Protein AF-A0A7C8ZB69-F1 (afdb_monomer_lite)

Structure (mmCIF, N/CA/C/O backbone):
data_AF-A0A7C8ZB69-F1
#
_entry.id   AF-A0A7C8ZB69-F1
#
loop_
_atom_site.group_PDB
_atom_site.id
_atom_site.type_symbol
_atom_site.label_atom_id
_atom_site.label_alt_id
_atom_site.label_comp_id
_atom_site.label_asym_id
_atom_site.label_entity_id
_atom_site.label_seq_id
_atom_site.pdbx_PDB_ins_code
_atom_site.Cartn_x
_atom_site.Cartn_y
_atom_site.Cartn_z
_atom_site.occupancy
_atom_site.B_iso_or_equiv
_atom_site.auth_seq_id
_atom_site.auth_comp_id
_atom_site.auth_asym_id
_atom_site.auth_atom_id
_atom_site.pdbx_PDB_model_num
ATOM 1 N N . MET A 1 1 ? 75.058 -66.990 -46.032 1.00 39.53 1 MET A N 1
ATOM 2 C CA . MET A 1 1 ? 75.291 -67.225 -47.471 1.00 39.53 1 MET A CA 1
ATOM 3 C C . MET A 1 1 ? 74.675 -66.074 -48.263 1.00 39.53 1 MET A C 1
ATOM 5 O O . MET A 1 1 ? 73.468 -65.912 -48.245 1.00 39.53 1 MET A O 1
ATOM 9 N N . MET A 1 2 ? 75.543 -65.248 -48.853 1.00 50.31 2 MET A N 1
ATOM 10 C CA . MET A 1 2 ? 75.345 -64.342 -49.998 1.00 50.31 2 MET A CA 1
ATOM 11 C C . MET A 1 2 ? 74.148 -63.368 -50.019 1.00 50.31 2 MET A C 1
ATOM 13 O O . MET A 1 2 ? 73.100 -63.634 -50.601 1.00 50.31 2 MET A O 1
ATOM 17 N N . LEU A 1 3 ? 74.404 -62.144 -49.544 1.00 44.53 3 LEU A N 1
ATOM 18 C CA . LEU A 1 3 ? 73.721 -60.934 -50.012 1.00 44.53 3 LEU A CA 1
ATOM 19 C C . LEU A 1 3 ? 74.045 -60.719 -51.501 1.00 44.53 3 LEU A C 1
ATOM 21 O O . LEU A 1 3 ? 75.161 -60.334 -51.859 1.00 44.53 3 LEU A O 1
ATOM 25 N N . ARG A 1 4 ? 73.074 -60.966 -52.386 1.00 48.16 4 ARG A N 1
ATOM 26 C CA . ARG A 1 4 ? 73.181 -60.614 -53.808 1.00 48.16 4 ARG A CA 1
ATOM 27 C C . ARG A 1 4 ? 73.001 -59.101 -53.969 1.00 48.16 4 ARG A C 1
ATOM 29 O O . ARG A 1 4 ? 71.883 -58.594 -53.979 1.00 48.16 4 ARG A O 1
ATOM 36 N N . ARG A 1 5 ? 74.126 -58.393 -54.125 1.00 53.28 5 ARG A N 1
ATOM 37 C CA . ARG A 1 5 ? 74.198 -57.023 -54.660 1.00 53.28 5 ARG A CA 1
ATOM 38 C C . ARG A 1 5 ? 73.409 -56.945 -55.973 1.00 53.28 5 ARG A C 1
ATOM 40 O O . ARG A 1 5 ? 73.800 -57.580 -56.951 1.00 53.28 5 ARG A O 1
ATOM 47 N N . ARG A 1 6 ? 72.352 -56.128 -56.027 1.00 48.19 6 ARG A N 1
ATOM 48 C CA . ARG A 1 6 ? 71.864 -55.580 -57.299 1.00 48.19 6 ARG A CA 1
ATOM 49 C C . ARG A 1 6 ? 72.562 -54.248 -57.564 1.00 48.19 6 ARG A C 1
ATOM 51 O O . ARG A 1 6 ? 72.617 -53.365 -56.716 1.00 48.19 6 ARG A O 1
ATOM 58 N N . LYS A 1 7 ? 73.165 -54.212 -58.747 1.00 45.53 7 LYS A N 1
ATOM 59 C CA . LYS A 1 7 ? 73.977 -53.167 -59.362 1.00 45.53 7 LYS A CA 1
ATOM 60 C C . LYS A 1 7 ? 73.195 -51.848 -59.400 1.00 45.53 7 LYS A C 1
ATOM 62 O O . LYS A 1 7 ? 72.065 -51.827 -59.877 1.00 45.53 7 LYS A O 1
ATOM 67 N N . LYS A 1 8 ? 73.796 -50.778 -58.872 1.00 41.44 8 LYS A N 1
ATOM 68 C CA . LYS A 1 8 ? 73.292 -49.403 -58.963 1.00 41.44 8 LYS A CA 1
ATOM 69 C C . LYS A 1 8 ? 73.289 -49.026 -60.449 1.00 41.44 8 LYS A C 1
ATOM 71 O O . LYS A 1 8 ? 74.347 -49.054 -61.071 1.00 41.44 8 LYS A O 1
ATOM 76 N N . ALA A 1 9 ? 72.112 -48.781 -61.021 1.00 43.03 9 ALA A N 1
ATOM 77 C CA . ALA A 1 9 ? 72.016 -48.093 -62.298 1.00 43.03 9 ALA A CA 1
ATOM 78 C C . ALA A 1 9 ? 72.405 -46.636 -62.038 1.00 43.03 9 ALA A C 1
ATOM 80 O O . ALA A 1 9 ? 71.875 -46.000 -61.126 1.00 43.03 9 ALA A O 1
ATOM 81 N N . GLU A 1 10 ? 73.411 -46.183 -62.770 1.00 41.09 10 GLU A N 1
ATOM 82 C CA . GLU A 1 10 ? 73.877 -44.806 -62.815 1.00 41.09 10 GLU A CA 1
ATOM 83 C C . GLU A 1 10 ? 72.691 -43.919 -63.216 1.00 41.09 10 GLU A C 1
ATOM 85 O O . GLU A 1 10 ? 72.082 -44.123 -64.266 1.00 41.09 10 GLU A O 1
ATOM 90 N N . ALA A 1 11 ? 72.291 -43.016 -62.321 1.00 49.28 11 ALA A N 1
ATOM 91 C CA . ALA A 1 11 ? 71.345 -41.962 -62.652 1.00 49.28 11 ALA A CA 1
ATOM 92 C C . ALA A 1 11 ? 72.092 -40.921 -63.498 1.00 49.28 11 ALA A C 1
ATOM 94 O O . ALA A 1 11 ? 73.262 -40.669 -63.204 1.00 49.28 11 ALA A O 1
ATOM 95 N N . PRO A 1 12 ? 71.461 -40.309 -64.517 1.00 42.56 12 PRO A N 1
ATOM 96 C CA . PRO A 1 12 ? 72.055 -39.147 -65.149 1.00 42.56 12 PRO A CA 1
ATOM 97 C C . PRO A 1 12 ? 72.173 -38.061 -64.077 1.00 42.56 12 PRO A C 1
ATOM 99 O O . PRO A 1 12 ? 71.176 -37.649 -63.486 1.00 42.56 12 PRO A O 1
ATOM 102 N N . GLU A 1 13 ? 73.408 -37.660 -63.793 1.00 43.09 13 GLU A N 1
ATOM 103 C CA . GLU A 1 13 ? 73.728 -36.450 -63.046 1.00 43.09 13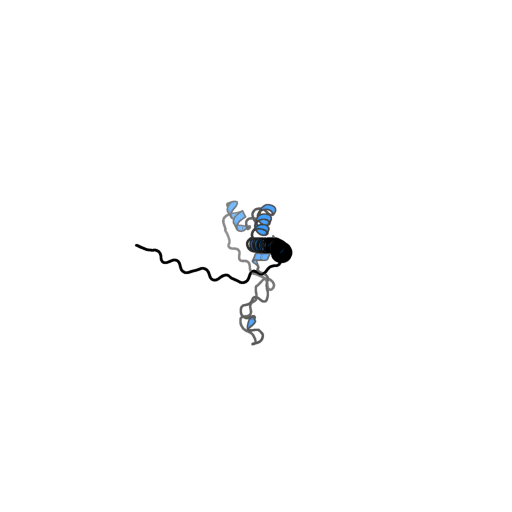 GLU A CA 1
ATOM 104 C C . GLU A 1 13 ? 72.927 -35.278 -63.639 1.00 43.09 13 GLU A C 1
ATOM 106 O O . GLU A 1 13 ? 73.102 -34.972 -64.824 1.00 43.09 13 GLU A O 1
ATOM 111 N N . PRO A 1 14 ? 72.091 -34.564 -62.863 1.00 40.50 14 PRO A N 1
ATOM 112 C CA . PRO A 1 14 ? 71.863 -33.171 -63.160 1.00 40.50 14 PRO A CA 1
ATOM 113 C C . PRO A 1 14 ? 73.124 -32.440 -62.699 1.00 40.50 14 PRO A C 1
ATOM 115 O O . PRO A 1 14 ? 73.272 -32.029 -61.551 1.00 40.50 14 PRO A O 1
ATOM 118 N N . SER A 1 15 ? 74.072 -32.320 -63.621 1.00 44.38 15 SER A N 1
ATOM 119 C CA . SER A 1 15 ? 75.088 -31.285 -63.551 1.00 44.38 15 SER A CA 1
ATOM 120 C C . SER A 1 15 ? 74.378 -29.930 -63.543 1.00 44.38 15 SER A C 1
ATOM 122 O O . SER A 1 15 ? 73.814 -29.520 -64.559 1.00 44.38 15 SER A O 1
ATOM 124 N N . GLY A 1 16 ? 74.407 -29.242 -62.408 1.00 37.31 16 GLY A N 1
ATOM 125 C CA . GLY A 1 16 ? 73.974 -27.854 -62.309 1.00 37.31 16 GLY A CA 1
ATOM 126 C C . GLY A 1 16 ? 73.445 -27.517 -60.925 1.00 37.31 16 GLY A C 1
ATOM 127 O O . GLY A 1 16 ? 72.334 -27.903 -60.597 1.00 37.31 16 GLY A O 1
ATOM 128 N N . ASN A 1 17 ? 74.256 -26.792 -60.150 1.00 43.66 17 ASN A N 1
ATOM 129 C CA . ASN A 1 17 ? 73.927 -26.063 -58.922 1.00 43.66 17 ASN A CA 1
ATOM 130 C C . ASN A 1 17 ? 72.417 -25.848 -58.682 1.00 43.66 17 ASN A C 1
ATOM 132 O O . ASN A 1 17 ? 71.860 -24.819 -59.065 1.00 43.66 17 ASN A O 1
ATOM 136 N N . GLU A 1 18 ? 71.772 -26.764 -57.961 1.00 52.19 18 GLU A N 1
ATOM 137 C CA . GLU A 1 18 ? 70.500 -26.508 -57.277 1.00 52.19 18 GLU A CA 1
ATOM 138 C C . GLU A 1 18 ? 70.788 -25.952 -55.877 1.00 52.19 18 GLU A C 1
ATOM 140 O O . GLU A 1 18 ? 70.312 -26.454 -54.862 1.00 52.19 18 GLU A O 1
ATOM 145 N N . ASP A 1 19 ? 71.626 -24.922 -55.812 1.00 55.34 19 ASP A N 1
ATOM 146 C CA . ASP A 1 19 ? 72.105 -24.373 -54.554 1.00 55.34 19 ASP A CA 1
ATOM 147 C C . ASP A 1 19 ? 71.564 -22.959 -54.333 1.00 55.34 19 ASP A C 1
ATOM 149 O O . ASP A 1 19 ? 71.501 -22.111 -55.224 1.00 55.34 19 ASP A O 1
ATOM 153 N N . SER A 1 20 ? 71.133 -22.744 -53.093 1.00 52.03 20 SER A N 1
ATOM 154 C CA . SER A 1 20 ? 70.606 -21.505 -52.509 1.00 52.03 20 SER A CA 1
ATOM 155 C C . SER A 1 20 ? 69.186 -21.099 -52.923 1.00 52.03 20 SER A C 1
ATOM 157 O O . SER A 1 20 ? 68.327 -20.995 -52.045 1.00 52.03 20 SER A O 1
ATOM 159 N N . ALA A 1 21 ? 68.874 -20.960 -54.214 1.00 55.06 21 ALA A N 1
ATOM 160 C CA . ALA A 1 21 ? 67.637 -20.280 -54.634 1.00 55.06 21 ALA A CA 1
ATOM 161 C C . ALA A 1 21 ? 66.337 -21.008 -54.213 1.00 55.06 21 ALA A C 1
ATOM 163 O O . ALA A 1 21 ? 65.421 -20.398 -53.667 1.00 55.06 21 ALA A O 1
ATOM 164 N N . GLY A 1 22 ? 66.248 -22.331 -54.402 1.00 56.91 22 GLY A N 1
ATOM 165 C CA . GLY A 1 22 ? 65.042 -23.098 -54.044 1.00 56.91 22 GLY A CA 1
ATOM 166 C C . GLY A 1 22 ? 64.834 -23.270 -52.533 1.00 56.91 22 GLY A C 1
ATOM 167 O O . GLY A 1 22 ? 63.705 -23.428 -52.060 1.00 56.91 22 GLY A O 1
ATOM 168 N N . LYS A 1 23 ? 65.922 -23.216 -51.755 1.00 60.84 23 LYS A N 1
ATOM 169 C CA . LYS A 1 23 ? 65.892 -23.353 -50.294 1.00 60.84 23 LYS A CA 1
ATOM 170 C C . LYS A 1 23 ? 65.452 -22.044 -49.637 1.00 60.84 23 LYS A C 1
ATOM 172 O O . LYS A 1 23 ? 64.588 -22.088 -48.766 1.00 60.84 23 LYS A O 1
ATOM 177 N N . GLU A 1 24 ? 65.946 -20.907 -50.133 1.00 64.81 24 GLU A N 1
ATOM 178 C CA . GLU A 1 24 ? 65.519 -19.563 -49.712 1.00 64.81 24 GLU A CA 1
ATOM 179 C C . GLU A 1 24 ? 64.039 -19.292 -50.023 1.00 64.81 24 GLU A C 1
ATOM 181 O O . GLU A 1 24 ? 63.312 -18.749 -49.186 1.00 64.81 24 GLU A O 1
ATOM 186 N N . VAL A 1 25 ? 63.540 -19.738 -51.182 1.00 70.69 25 VAL A N 1
ATOM 187 C CA . VAL A 1 25 ? 62.112 -19.599 -51.525 1.00 70.69 25 VAL A CA 1
ATOM 188 C C . VAL A 1 25 ? 61.234 -20.400 -50.553 1.00 70.69 25 VAL A C 1
ATOM 190 O O . VAL A 1 25 ? 60.243 -19.889 -50.036 1.00 70.69 25 VAL A O 1
ATOM 193 N N . ARG A 1 26 ? 61.630 -21.629 -50.201 1.00 72.31 26 ARG A N 1
ATOM 194 C CA . ARG A 1 26 ? 60.857 -22.476 -49.275 1.00 72.31 26 ARG A CA 1
ATOM 195 C C . ARG A 1 26 ? 60.919 -21.994 -47.819 1.00 72.31 26 ARG A C 1
ATOM 197 O O . ARG A 1 26 ? 59.979 -22.224 -47.053 1.00 72.31 26 ARG A O 1
ATOM 204 N N . GLU A 1 27 ? 62.016 -21.350 -47.419 1.00 73.62 27 GLU A N 1
ATOM 205 C CA . GLU A 1 27 ? 62.163 -20.741 -46.091 1.00 73.62 27 GLU A CA 1
ATOM 206 C C . GLU A 1 27 ? 61.354 -19.444 -45.965 1.00 73.62 27 GLU A C 1
ATOM 208 O O . GLU A 1 27 ? 60.648 -19.266 -44.967 1.00 73.62 27 GLU A O 1
ATOM 213 N N . SER A 1 28 ? 61.356 -18.603 -47.004 1.00 71.88 28 SER A N 1
ATOM 214 C CA . SER A 1 28 ? 60.588 -17.351 -47.031 1.00 71.88 28 SER A CA 1
ATOM 215 C C . SER A 1 28 ? 59.071 -17.591 -47.012 1.00 71.88 28 SER A C 1
ATOM 217 O O . SER A 1 28 ? 58.371 -16.969 -46.210 1.00 71.88 28 SER A O 1
ATOM 219 N N . GLU A 1 29 ? 58.554 -18.581 -47.752 1.00 76.38 29 GLU A N 1
ATOM 220 C CA . GLU A 1 29 ? 57.133 -18.973 -47.682 1.00 76.38 29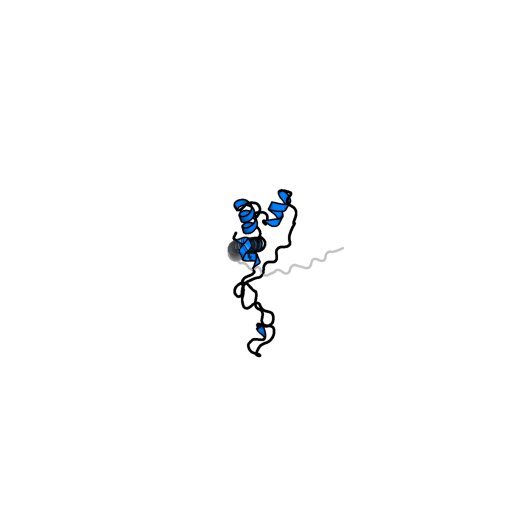 GLU A CA 1
ATOM 221 C C . GLU A 1 29 ? 56.726 -19.496 -46.291 1.00 76.38 29 GLU A C 1
ATOM 223 O O . GLU A 1 29 ? 55.615 -19.244 -45.801 1.00 76.38 29 GLU A O 1
ATOM 228 N N . LYS A 1 30 ? 57.622 -20.233 -45.619 1.00 76.31 30 LYS A N 1
ATOM 229 C CA . LYS A 1 30 ? 57.379 -20.771 -44.272 1.00 76.31 30 LYS A CA 1
ATOM 230 C C . LYS A 1 30 ? 57.384 -19.661 -43.221 1.00 76.31 30 LYS A C 1
ATOM 232 O O . LYS A 1 30 ? 56.559 -19.701 -42.300 1.00 76.31 30 LYS A O 1
ATOM 237 N N . GLU A 1 31 ? 58.268 -18.674 -43.355 1.00 76.38 31 GLU A N 1
ATOM 238 C CA . GLU A 1 31 ? 58.304 -17.498 -42.485 1.00 76.38 31 GLU A CA 1
ATOM 239 C C . GLU A 1 31 ? 57.071 -16.606 -42.695 1.00 76.38 31 GLU A C 1
ATOM 241 O O . GLU A 1 31 ? 56.446 -16.188 -41.717 1.00 76.38 31 GLU A O 1
ATOM 246 N N . GLU A 1 32 ? 56.635 -16.408 -43.942 1.00 75.88 32 GLU A N 1
ATOM 247 C CA . GLU A 1 32 ? 55.430 -15.641 -44.268 1.00 75.88 32 GLU A CA 1
ATOM 248 C C . GLU A 1 32 ? 54.156 -16.315 -43.723 1.00 75.88 32 GLU A C 1
ATOM 250 O O . GLU A 1 32 ? 53.322 -15.658 -43.087 1.00 75.88 32 GLU A O 1
ATOM 255 N N . ARG A 1 33 ? 54.023 -17.646 -43.853 1.00 73.38 33 ARG A N 1
ATOM 256 C CA . ARG A 1 33 ? 52.934 -18.414 -43.209 1.00 73.38 33 ARG A CA 1
ATOM 257 C C . ARG A 1 33 ? 52.964 -18.298 -41.684 1.00 73.38 33 ARG A C 1
ATOM 259 O O . ARG A 1 33 ? 51.901 -18.194 -41.058 1.00 73.38 33 ARG A O 1
ATOM 266 N N . ARG A 1 34 ? 54.152 -18.307 -41.067 1.00 74.50 34 ARG A N 1
ATOM 267 C CA . ARG A 1 34 ? 54.311 -18.112 -39.614 1.00 74.50 34 ARG A CA 1
ATOM 268 C C . ARG A 1 34 ? 53.894 -16.704 -39.194 1.00 74.50 34 ARG A C 1
ATOM 270 O O . ARG A 1 34 ? 53.115 -16.588 -38.248 1.00 74.50 34 ARG A O 1
ATOM 277 N N . ARG A 1 35 ? 54.325 -15.661 -39.914 1.00 74.19 35 ARG A N 1
ATOM 278 C CA . ARG A 1 35 ? 53.921 -14.264 -39.668 1.00 74.19 35 ARG A CA 1
ATOM 279 C C . ARG A 1 35 ? 52.408 -14.098 -39.782 1.00 74.19 35 ARG A C 1
ATOM 281 O O . ARG A 1 35 ? 51.801 -13.601 -38.839 1.00 74.19 35 ARG A O 1
ATOM 288 N N . LYS A 1 36 ? 51.783 -14.633 -40.838 1.00 67.69 36 LYS A N 1
ATOM 289 C CA . LYS A 1 36 ? 50.317 -14.618 -41.015 1.00 67.69 36 LYS A CA 1
ATOM 290 C C . LYS A 1 36 ? 49.576 -15.337 -39.880 1.00 67.69 36 LYS A C 1
ATOM 292 O O . LYS A 1 36 ? 48.560 -14.841 -39.404 1.00 67.69 36 LYS A O 1
ATOM 297 N N . THR A 1 37 ? 50.093 -16.468 -39.390 1.00 68.69 37 THR A N 1
ATOM 298 C CA . THR A 1 37 ? 49.488 -17.212 -38.264 1.00 68.69 37 THR A CA 1
ATOM 299 C C . THR A 1 37 ? 49.626 -16.462 -36.933 1.00 68.69 37 THR A C 1
ATOM 301 O O . THR A 1 37 ? 48.686 -16.434 -36.140 1.00 68.69 37 THR A O 1
ATOM 304 N N . VAL A 1 38 ? 50.777 -15.829 -36.681 1.00 68.88 38 VAL A N 1
ATOM 305 C CA . VAL A 1 38 ? 51.011 -14.996 -35.486 1.00 68.88 38 VAL A CA 1
ATOM 306 C C . VAL A 1 38 ? 50.157 -13.726 -35.525 1.00 68.88 38 VAL A C 1
ATOM 308 O O . VAL A 1 38 ? 49.610 -13.330 -34.499 1.00 68.88 38 VAL A O 1
ATOM 311 N N . GLN A 1 39 ? 49.999 -13.118 -36.700 1.00 68.00 39 GLN A N 1
ATOM 312 C CA . GLN A 1 39 ? 49.185 -11.921 -36.903 1.00 68.00 39 GLN A CA 1
ATOM 313 C C . GLN A 1 39 ? 47.691 -12.224 -36.705 1.00 68.00 39 GLN A C 1
ATOM 315 O O . GLN A 1 39 ? 47.052 -11.549 -35.901 1.00 68.00 39 GLN A O 1
ATOM 320 N N . ARG A 1 40 ? 47.181 -13.334 -37.267 1.00 60.84 40 ARG A N 1
ATOM 321 C CA . ARG A 1 40 ? 45.827 -13.841 -36.962 1.00 60.84 40 ARG A CA 1
ATOM 322 C C . ARG A 1 40 ? 45.633 -14.131 -35.472 1.00 60.84 40 ARG A C 1
ATOM 324 O O . ARG A 1 40 ? 44.586 -13.809 -34.929 1.00 60.84 40 ARG A O 1
ATOM 331 N N . LYS A 1 41 ? 46.623 -14.708 -34.777 1.00 62.69 41 LYS A N 1
ATOM 332 C CA . LYS A 1 41 ? 46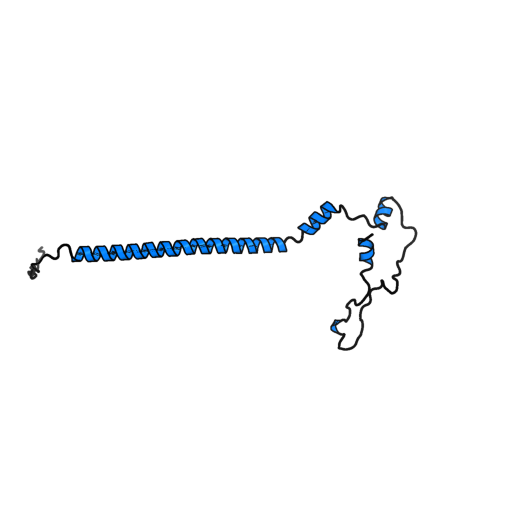.528 -14.935 -33.320 1.00 62.69 41 LYS A CA 1
ATOM 333 C C . LYS A 1 41 ? 46.415 -13.630 -32.522 1.00 62.69 41 LYS A C 1
ATOM 335 O O . LYS A 1 41 ? 45.659 -13.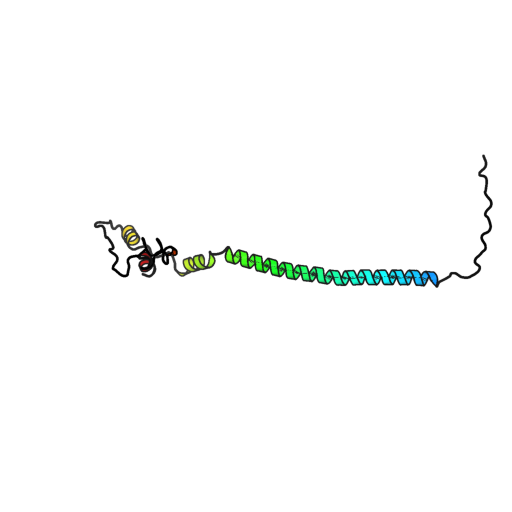597 -31.558 1.00 62.69 41 LYS A O 1
ATOM 340 N N . LYS A 1 42 ? 47.127 -12.567 -32.920 1.00 62.50 42 LYS A N 1
ATOM 341 C CA . LYS A 1 42 ? 47.046 -11.247 -32.266 1.00 62.50 42 LYS A CA 1
ATOM 342 C C . LYS A 1 42 ? 45.674 -10.592 -32.455 1.00 62.50 42 LYS A C 1
ATOM 344 O O . LYS A 1 42 ? 45.126 -10.051 -31.498 1.00 62.50 42 LYS A O 1
ATOM 349 N N . GLU A 1 43 ? 45.091 -10.705 -33.646 1.00 61.50 43 GLU A N 1
ATOM 350 C CA . GLU A 1 43 ? 43.745 -10.186 -33.931 1.00 61.50 43 GLU A CA 1
ATOM 351 C C . GLU A 1 43 ? 42.666 -10.921 -33.123 1.00 61.50 43 GLU A C 1
ATOM 353 O O . GLU A 1 43 ? 41.798 -10.284 -32.533 1.00 61.50 43 GLU A O 1
ATOM 358 N N . TRP A 1 44 ? 42.769 -12.249 -33.004 1.00 59.06 44 TRP A N 1
ATOM 359 C CA . TRP A 1 44 ? 41.824 -13.051 -32.218 1.00 59.06 44 TRP A CA 1
ATOM 360 C C . TRP A 1 44 ? 41.954 -12.806 -30.706 1.00 59.06 44 TRP A C 1
ATOM 362 O O . TRP A 1 44 ? 40.943 -12.788 -30.012 1.00 59.06 44 TRP A O 1
ATOM 372 N N . SER A 1 45 ? 43.159 -12.516 -30.196 1.00 59.75 45 SER A N 1
ATOM 373 C CA . SER A 1 45 ? 43.363 -12.242 -28.763 1.00 59.75 45 SER A CA 1
ATOM 374 C C . SER A 1 45 ? 42.727 -10.936 -28.261 1.00 59.75 45 SER A C 1
ATOM 376 O O . SER A 1 45 ? 42.280 -10.876 -27.116 1.00 59.75 45 SER A O 1
ATOM 378 N N . CYS A 1 46 ? 42.642 -9.896 -29.100 1.00 62.06 46 CYS A N 1
ATOM 379 C CA . CYS A 1 46 ? 41.960 -8.650 -28.723 1.00 62.06 46 CYS A CA 1
ATOM 380 C C . CYS A 1 46 ? 40.438 -8.820 -28.698 1.00 62.06 46 CYS A C 1
ATOM 382 O O . CYS A 1 46 ? 39.775 -8.248 -27.834 1.00 62.06 46 CYS A O 1
ATOM 384 N N . VAL A 1 47 ? 39.891 -9.618 -29.620 1.00 65.56 47 VAL A N 1
ATOM 385 C CA . VAL A 1 47 ? 38.455 -9.923 -29.661 1.00 65.56 47 VAL A CA 1
ATOM 386 C C . VAL A 1 47 ? 38.060 -10.806 -28.476 1.00 65.56 47 VAL A C 1
ATOM 388 O O . VAL A 1 47 ? 37.033 -10.533 -27.860 1.00 65.56 47 VAL A O 1
ATOM 391 N N . ASP A 1 48 ? 38.900 -11.771 -28.084 1.00 68.31 48 ASP A N 1
ATOM 392 C CA . ASP A 1 48 ? 38.692 -12.579 -26.871 1.00 68.31 48 ASP A CA 1
ATOM 393 C C . ASP A 1 48 ? 38.625 -11.701 -25.608 1.00 68.31 48 ASP A C 1
ATOM 395 O O . ASP A 1 48 ? 37.684 -11.804 -24.823 1.00 68.31 48 ASP A O 1
ATOM 399 N N . SER A 1 49 ? 39.569 -10.767 -25.442 1.00 74.69 49 SER A N 1
ATOM 400 C CA . SER A 1 49 ? 39.599 -9.861 -24.282 1.00 74.69 49 SER A CA 1
ATOM 401 C C . SER A 1 49 ? 38.423 -8.870 -24.267 1.00 74.69 49 SER A C 1
ATOM 403 O O . SER A 1 49 ? 37.784 -8.660 -23.233 1.00 74.69 49 SER A O 1
ATOM 405 N N . CYS A 1 50 ? 38.080 -8.290 -25.422 1.00 74.81 50 CYS A N 1
ATOM 406 C CA . CYS A 1 50 ? 36.986 -7.324 -25.535 1.00 74.81 50 CYS A CA 1
ATOM 407 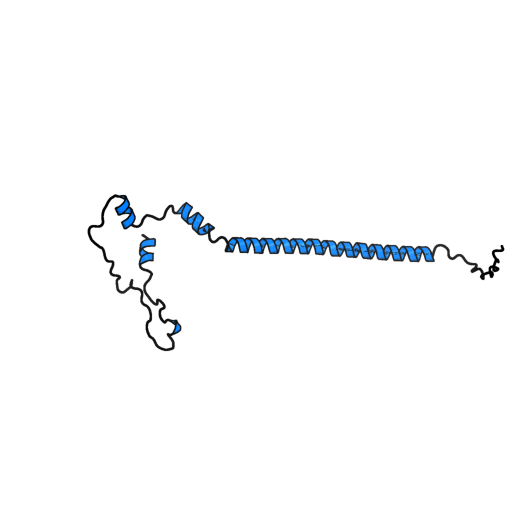C C . CYS A 1 50 ? 35.611 -7.979 -25.314 1.00 74.81 50 CYS A C 1
ATOM 409 O O . CYS A 1 50 ? 34.778 -7.435 -24.588 1.00 74.81 50 CYS A O 1
ATOM 411 N N . CYS A 1 51 ? 35.392 -9.177 -25.865 1.00 76.12 51 CYS A N 1
ATOM 412 C CA . CYS A 1 51 ? 34.152 -9.930 -25.677 1.00 76.12 51 CYS A CA 1
ATOM 413 C C . CYS A 1 51 ? 33.981 -10.371 -24.214 1.00 76.12 51 CYS A C 1
ATOM 415 O O . CYS A 1 51 ? 32.880 -10.300 -23.664 1.00 76.12 51 CYS A O 1
ATOM 417 N N . TRP A 1 52 ? 35.084 -10.730 -23.546 1.00 82.00 52 TRP A N 1
ATOM 418 C CA . TRP A 1 52 ? 35.073 -11.078 -22.127 1.00 82.00 52 TRP A CA 1
ATOM 419 C C . TRP A 1 52 ? 34.735 -9.880 -21.230 1.00 82.00 52 TRP A C 1
ATOM 421 O O . TRP A 1 52 ? 33.925 -10.012 -20.315 1.00 82.00 52 TRP A O 1
ATOM 431 N N . PHE A 1 53 ? 35.275 -8.692 -21.525 1.00 84.62 53 PHE A N 1
ATOM 432 C CA . PHE A 1 53 ? 34.976 -7.475 -20.761 1.00 84.62 53 PHE A CA 1
ATOM 433 C C . PHE A 1 53 ? 33.521 -7.021 -20.945 1.00 84.62 53 PHE A C 1
ATOM 435 O O . PHE A 1 53 ? 32.840 -6.716 -19.967 1.00 84.62 53 PHE A O 1
ATOM 442 N N . VAL A 1 54 ? 33.008 -7.037 -22.181 1.00 90.81 54 VAL A N 1
ATOM 443 C CA . VAL A 1 54 ? 31.602 -6.702 -22.469 1.00 90.81 54 VAL A CA 1
ATOM 444 C C . VAL A 1 54 ? 30.658 -7.710 -21.811 1.00 90.81 54 VAL A C 1
ATOM 446 O O . VAL A 1 54 ? 29.667 -7.308 -21.199 1.00 90.81 54 VAL A O 1
ATOM 449 N N . GLY A 1 55 ? 30.986 -9.003 -21.864 1.00 89.69 55 GLY A N 1
ATOM 450 C CA . GLY A 1 55 ? 30.244 -10.048 -21.160 1.00 89.69 55 GLY A CA 1
ATOM 451 C C . GLY A 1 55 ? 30.249 -9.844 -19.645 1.00 89.69 55 GLY A C 1
ATOM 452 O O . GLY A 1 55 ? 29.192 -9.887 -19.020 1.00 89.69 55 GLY A O 1
ATOM 453 N N . ALA A 1 56 ? 31.406 -9.542 -19.053 1.00 88.88 56 ALA A N 1
ATOM 454 C CA . ALA A 1 56 ? 31.533 -9.294 -17.619 1.00 88.88 56 ALA A CA 1
ATOM 455 C C . ALA A 1 56 ? 30.738 -8.060 -17.166 1.00 88.88 56 ALA A C 1
ATOM 457 O O . ALA A 1 56 ? 30.042 -8.126 -16.152 1.00 88.88 56 ALA A O 1
ATOM 458 N N . VAL A 1 57 ? 30.785 -6.959 -17.925 1.00 93.00 57 VAL A N 1
ATOM 459 C CA . VAL A 1 57 ? 30.006 -5.743 -17.635 1.00 93.00 57 VAL A CA 1
ATOM 460 C C . VAL A 1 57 ? 28.508 -6.016 -17.762 1.00 93.00 57 VAL A C 1
ATOM 462 O O . VAL A 1 57 ? 27.745 -5.643 -16.873 1.00 93.00 57 VAL A O 1
ATOM 465 N N . CYS A 1 58 ? 28.088 -6.721 -18.815 1.00 91.56 58 CYS A N 1
ATOM 466 C CA . CYS A 1 58 ? 26.692 -7.091 -19.037 1.00 91.56 58 CYS A CA 1
ATOM 467 C C . CYS A 1 58 ? 26.171 -7.987 -17.903 1.00 91.56 58 CYS A C 1
ATOM 469 O O . CYS A 1 58 ? 25.189 -7.645 -17.249 1.00 91.56 58 CYS A O 1
ATOM 471 N N . CYS A 1 59 ? 26.866 -9.084 -17.594 1.00 90.44 59 CYS A N 1
ATOM 472 C CA . CYS A 1 59 ? 26.489 -9.993 -16.512 1.00 90.44 59 CYS A CA 1
ATOM 473 C C . CYS A 1 59 ? 26.485 -9.294 -15.151 1.00 90.44 59 CYS A C 1
ATOM 475 O O . CYS A 1 59 ? 25.567 -9.516 -14.368 1.00 90.44 59 CYS A O 1
ATOM 477 N N . SER A 1 60 ? 27.457 -8.418 -14.878 1.00 91.06 60 SER A N 1
ATOM 478 C CA . SER A 1 60 ? 27.487 -7.638 -13.635 1.00 91.06 60 SER A CA 1
ATOM 479 C C . SER A 1 60 ? 26.292 -6.693 -13.540 1.00 91.06 60 SER A C 1
ATOM 481 O O . SER A 1 60 ? 25.656 -6.630 -12.492 1.00 91.06 60 SER A O 1
ATOM 483 N N . TRP A 1 61 ? 25.942 -6.002 -14.629 1.00 93.75 61 TRP A N 1
ATOM 484 C CA . TRP A 1 61 ? 24.789 -5.102 -14.679 1.00 93.75 61 TRP A CA 1
ATOM 485 C C . TRP A 1 61 ? 23.464 -5.849 -14.501 1.00 93.75 61 TRP A C 1
ATOM 487 O O . TRP A 1 61 ? 22.637 -5.449 -13.685 1.00 93.75 61 TRP A O 1
ATOM 497 N N . TRP A 1 62 ? 23.273 -6.966 -15.206 1.00 92.81 62 TRP A N 1
ATOM 498 C CA . TRP A 1 62 ? 22.086 -7.812 -15.062 1.00 92.81 62 TRP A CA 1
ATOM 499 C C . TRP A 1 62 ? 21.989 -8.446 -13.677 1.00 92.81 62 TRP A C 1
ATOM 501 O O . TRP A 1 62 ? 20.900 -8.506 -13.113 1.00 92.81 62 TRP A O 1
ATOM 511 N N . PHE A 1 63 ? 23.111 -8.872 -13.098 1.00 91.19 63 PHE A N 1
ATOM 512 C CA . PHE A 1 63 ? 23.153 -9.414 -11.745 1.00 91.19 63 PHE A CA 1
ATOM 513 C C . PHE A 1 63 ? 22.835 -8.342 -10.696 1.00 91.19 63 PHE A C 1
ATOM 515 O O . PHE A 1 63 ? 22.030 -8.587 -9.804 1.00 91.19 63 PHE A O 1
ATOM 522 N N . LEU A 1 64 ? 23.385 -7.131 -10.831 1.00 85.94 64 LEU A N 1
ATOM 523 C CA . LEU A 1 64 ? 23.040 -5.980 -9.989 1.00 85.94 64 LEU A CA 1
ATOM 524 C C . LEU A 1 64 ? 21.560 -5.609 -10.111 1.00 85.94 64 LEU A C 1
ATOM 526 O O . LEU A 1 64 ? 20.905 -5.388 -9.096 1.00 85.94 64 LEU A O 1
ATOM 530 N N . LEU A 1 65 ? 21.018 -5.582 -11.330 1.00 84.31 65 LEU A N 1
ATOM 531 C CA . LEU A 1 65 ? 19.603 -5.311 -11.573 1.00 84.31 65 LEU A CA 1
ATOM 532 C C . LEU A 1 65 ? 18.713 -6.405 -10.969 1.00 84.31 65 LEU A C 1
ATOM 534 O O . LEU A 1 65 ? 17.690 -6.099 -10.358 1.00 84.31 65 LEU A O 1
ATOM 538 N N . PHE A 1 66 ? 19.108 -7.670 -11.097 1.00 87.06 66 PHE A N 1
ATOM 539 C CA . PHE A 1 66 ? 18.422 -8.794 -10.468 1.00 87.06 66 PHE A CA 1
ATOM 540 C C . PHE A 1 66 ? 18.450 -8.674 -8.941 1.00 87.06 66 PHE A C 1
ATOM 542 O O . PHE A 1 66 ? 17.398 -8.724 -8.314 1.00 87.06 66 PHE A O 1
ATOM 549 N N . LEU A 1 67 ? 19.615 -8.410 -8.340 1.00 81.00 67 LEU A N 1
ATOM 550 C CA . LEU A 1 67 ? 19.744 -8.180 -6.898 1.00 81.00 67 LEU A CA 1
ATOM 551 C C . LEU A 1 67 ? 18.928 -6.974 -6.420 1.00 81.00 67 LEU A C 1
ATOM 553 O O . LEU A 1 67 ? 18.344 -7.030 -5.341 1.00 81.00 67 LEU A O 1
ATOM 557 N N . TYR A 1 68 ? 18.846 -5.912 -7.221 1.00 77.88 68 TYR A N 1
ATOM 558 C CA . TYR A 1 68 ? 18.027 -4.740 -6.925 1.00 77.88 68 TYR A CA 1
ATOM 559 C C . TYR A 1 68 ? 16.528 -5.074 -6.925 1.00 77.88 68 TYR A C 1
ATOM 561 O O . TYR A 1 68 ? 15.813 -4.679 -6.010 1.00 77.88 68 TYR A O 1
ATOM 569 N N . ASN A 1 69 ? 16.056 -5.873 -7.888 1.00 73.94 69 ASN A N 1
ATOM 570 C CA . ASN A 1 69 ? 14.669 -6.357 -7.913 1.00 73.94 69 ASN A CA 1
ATOM 571 C C . ASN A 1 69 ? 14.386 -7.404 -6.816 1.00 73.94 69 ASN A C 1
ATOM 573 O O . ASN A 1 69 ? 13.269 -7.479 -6.308 1.00 73.94 69 ASN A O 1
ATOM 577 N N . CYS A 1 70 ? 15.391 -8.188 -6.414 1.00 69.88 70 CYS A N 1
ATOM 578 C CA . CYS A 1 70 ? 15.300 -9.139 -5.304 1.00 69.88 70 CYS A CA 1
ATOM 579 C C . CYS A 1 70 ? 15.421 -8.484 -3.921 1.00 69.88 70 CYS A C 1
ATOM 581 O O . CYS A 1 70 ? 15.098 -9.135 -2.928 1.00 69.88 70 CYS A O 1
ATOM 583 N N . MET A 1 71 ? 15.849 -7.221 -3.832 1.00 65.56 71 MET A N 1
ATOM 584 C CA . MET A 1 71 ? 15.826 -6.430 -2.601 1.00 65.56 71 MET A CA 1
ATOM 585 C C . MET A 1 71 ? 14.681 -5.401 -2.611 1.00 65.56 71 MET A C 1
ATOM 587 O O . MET A 1 71 ? 14.915 -4.202 -2.752 1.00 65.56 71 MET A O 1
ATOM 591 N N . PRO A 1 72 ? 13.435 -5.812 -2.308 1.00 59.22 72 PRO A N 1
ATOM 592 C CA . PRO A 1 72 ? 12.381 -4.879 -1.908 1.00 59.22 72 PRO A CA 1
ATOM 593 C C . PRO A 1 72 ? 12.598 -4.337 -0.476 1.00 59.22 72 PRO A C 1
ATOM 595 O O . PRO A 1 72 ? 11.777 -3.583 0.044 1.00 59.22 72 PRO A O 1
ATOM 598 N N . SER A 1 73 ? 13.688 -4.728 0.194 1.00 59.56 73 SER A N 1
ATOM 599 C CA . SER A 1 73 ? 13.904 -4.521 1.626 1.00 59.56 73 SER A CA 1
ATOM 600 C C . SER A 1 73 ? 14.554 -3.188 1.990 1.00 59.56 73 SER A C 1
ATOM 602 O O . SER A 1 73 ? 14.381 -2.752 3.123 1.00 59.56 73 SER A O 1
ATOM 604 N N . LEU A 1 74 ? 15.265 -2.506 1.083 1.00 59.84 74 LEU A N 1
ATOM 605 C CA . LEU A 1 74 ? 15.946 -1.249 1.427 1.00 59.84 74 LEU A CA 1
ATOM 606 C C . LEU A 1 74 ? 14.973 -0.112 1.777 1.00 59.84 74 LEU A C 1
ATOM 608 O O . LEU A 1 74 ? 15.172 0.509 2.821 1.00 59.84 74 LEU A O 1
ATOM 612 N N . PRO A 1 75 ? 13.887 0.142 1.020 1.00 61.19 75 PRO A N 1
ATOM 613 C CA . PRO A 1 75 ? 12.932 1.177 1.396 1.00 61.19 75 PRO A CA 1
ATOM 614 C C . PRO A 1 75 ? 12.269 0.858 2.733 1.00 61.19 75 PRO A C 1
ATOM 616 O O . PRO A 1 75 ? 12.171 1.735 3.579 1.00 61.19 75 PRO A O 1
ATOM 619 N N . GLN A 1 76 ? 11.869 -0.393 2.976 1.00 58.62 76 GLN A N 1
ATOM 620 C CA . GLN A 1 76 ? 11.192 -0.764 4.223 1.00 58.62 76 GLN A CA 1
ATOM 621 C C . GLN A 1 76 ? 12.131 -0.781 5.433 1.00 58.62 76 GLN A C 1
ATOM 623 O O . GLN A 1 76 ? 11.739 -0.331 6.504 1.00 58.62 76 GLN A O 1
ATOM 628 N N . TYR A 1 77 ? 13.375 -1.230 5.268 1.00 64.38 77 TYR A N 1
ATOM 629 C CA . TYR A 1 77 ? 14.390 -1.230 6.322 1.00 64.38 77 TYR A CA 1
ATOM 630 C C . TYR A 1 77 ? 14.813 0.192 6.703 1.00 64.38 77 TYR A C 1
ATOM 632 O O . TYR A 1 77 ? 14.900 0.519 7.886 1.00 64.38 77 TYR A O 1
ATOM 640 N N . VAL A 1 78 ? 15.030 1.060 5.711 1.00 65.62 78 VAL A N 1
ATOM 641 C CA . VAL A 1 78 ? 15.385 2.464 5.945 1.00 65.62 78 VAL A CA 1
ATOM 642 C C . VAL A 1 78 ? 14.180 3.232 6.492 1.00 65.62 78 VAL A C 1
ATOM 644 O O . VAL A 1 78 ? 14.334 3.988 7.446 1.00 65.62 78 VAL A O 1
ATOM 647 N N . THR A 1 79 ? 12.966 2.965 5.996 1.00 61.62 79 THR A N 1
ATOM 648 C CA . THR A 1 79 ? 11.736 3.550 6.557 1.00 61.62 79 THR A CA 1
ATOM 649 C C . THR A 1 79 ? 11.545 3.111 8.006 1.00 61.62 79 THR A C 1
ATOM 651 O O . THR A 1 79 ? 11.373 3.974 8.856 1.00 61.62 79 THR A O 1
ATOM 654 N N . ALA A 1 80 ? 11.678 1.824 8.339 1.00 62.34 80 ALA A N 1
ATOM 655 C CA . ALA A 1 80 ? 11.573 1.333 9.718 1.00 62.34 80 ALA A CA 1
ATOM 656 C C . ALA A 1 80 ? 12.635 1.937 10.658 1.00 62.34 80 ALA A C 1
ATOM 658 O O . ALA A 1 80 ? 12.369 2.170 11.835 1.00 62.34 80 ALA A O 1
ATOM 659 N N . LYS A 1 81 ? 13.836 2.224 10.143 1.00 62.47 81 LYS A N 1
ATOM 660 C CA . LYS A 1 81 ? 14.936 2.803 10.927 1.00 62.47 81 LYS A CA 1
ATOM 661 C C . LYS A 1 81 ? 14.836 4.326 11.089 1.00 62.47 81 LYS A C 1
ATOM 663 O O . LYS A 1 81 ? 15.347 4.847 12.073 1.00 62.47 81 LYS A O 1
ATOM 668 N N . ILE A 1 82 ? 14.171 5.021 10.161 1.00 66.50 82 ILE A N 1
ATOM 669 C CA . ILE A 1 82 ? 13.936 6.476 10.215 1.00 66.50 82 ILE A CA 1
ATOM 670 C C . ILE A 1 82 ? 12.624 6.817 10.939 1.00 66.50 82 ILE A C 1
ATOM 672 O O . ILE A 1 82 ? 12.587 7.773 11.705 1.00 66.50 82 ILE A O 1
ATOM 676 N N . THR A 1 83 ? 11.552 6.052 10.714 1.00 62.41 83 THR A N 1
ATOM 677 C CA . THR A 1 83 ? 10.206 6.341 11.255 1.00 62.41 83 THR A CA 1
ATOM 678 C C . THR A 1 83 ? 9.922 5.695 12.613 1.00 62.41 83 THR A C 1
ATOM 680 O O . THR A 1 83 ? 8.902 5.996 13.224 1.00 62.41 83 THR A O 1
ATOM 683 N N . GLY A 1 84 ? 10.846 4.881 13.135 1.00 65.69 84 GLY A N 1
ATOM 684 C CA . GLY A 1 84 ? 10.673 4.203 14.418 1.00 65.69 84 GLY A CA 1
ATOM 685 C C . GLY A 1 84 ? 9.604 3.100 14.371 1.00 65.69 84 GLY A C 1
ATOM 686 O O . GLY A 1 84 ? 9.019 2.832 13.319 1.00 65.69 84 GLY A O 1
ATOM 687 N N . PRO A 1 85 ? 9.362 2.399 15.495 1.00 66.62 85 PRO A N 1
ATOM 688 C CA . PRO A 1 85 ? 8.258 1.450 15.584 1.00 66.62 85 PRO A CA 1
ATOM 689 C C . PRO A 1 85 ? 6.942 2.180 15.298 1.00 66.62 85 PRO A C 1
ATOM 691 O O . PRO A 1 85 ? 6.691 3.244 15.862 1.00 66.62 85 PRO A O 1
ATOM 694 N N . LEU A 1 86 ? 6.119 1.604 14.414 1.00 67.00 86 LEU A N 1
ATOM 695 C CA . LEU A 1 86 ? 4.794 2.129 14.089 1.00 67.00 86 LEU A CA 1
ATOM 696 C C . LEU A 1 86 ? 4.046 2.423 15.405 1.00 67.00 86 LEU A C 1
ATOM 698 O O . LEU A 1 86 ? 4.040 1.543 16.273 1.00 67.00 86 LEU A O 1
ATOM 702 N N . PRO A 1 87 ? 3.464 3.626 15.588 1.00 71.50 87 PRO A N 1
ATOM 703 C CA . PRO A 1 87 ? 2.774 3.960 16.824 1.00 71.50 87 PRO A CA 1
ATOM 704 C C . PRO A 1 87 ? 1.720 2.894 17.110 1.00 71.50 87 PRO A C 1
ATOM 706 O O . PRO A 1 87 ? 0.963 2.496 16.221 1.00 71.50 87 PRO A O 1
ATOM 709 N N . ASP A 1 88 ? 1.709 2.395 18.349 1.00 78.38 88 ASP A N 1
ATOM 710 C CA . ASP A 1 88 ? 0.725 1.401 18.754 1.00 78.38 88 ASP A CA 1
ATOM 711 C C . ASP A 1 88 ? -0.679 1.950 18.470 1.00 78.38 88 ASP A C 1
ATOM 713 O O . ASP A 1 88 ? -0.972 3.096 18.836 1.00 78.38 88 ASP A O 1
ATOM 717 N N . PRO A 1 89 ? -1.575 1.153 17.864 1.00 81.38 89 PRO A N 1
ATOM 718 C CA . PRO A 1 89 ? -2.941 1.593 17.666 1.00 81.38 89 PRO A CA 1
ATOM 719 C C . PRO A 1 89 ? -3.563 1.944 19.025 1.00 81.38 89 PRO A C 1
ATOM 721 O O . PRO A 1 89 ? -3.245 1.313 20.041 1.00 81.38 89 PRO A O 1
ATOM 724 N N . PRO A 1 90 ? -4.479 2.924 19.071 1.00 81.38 90 PRO A N 1
ATOM 725 C CA . PRO A 1 90 ? -4.958 3.514 20.321 1.00 81.38 90 PRO A CA 1
ATOM 726 C C . PRO A 1 90 ? -5.522 2.475 21.299 1.00 81.38 90 PRO A C 1
ATOM 728 O O . PRO A 1 90 ? -5.290 2.573 22.500 1.00 81.38 90 PRO A O 1
ATOM 731 N N . GLY A 1 91 ? -6.188 1.428 20.799 1.00 85.31 91 GLY A N 1
ATOM 732 C CA . GLY A 1 91 ? -6.681 0.330 21.637 1.00 85.31 91 GLY A CA 1
ATOM 733 C C . GLY A 1 91 ? -5.571 -0.475 22.325 1.00 85.31 91 GLY A C 1
ATOM 734 O O . GLY A 1 91 ? -5.705 -0.825 23.494 1.00 85.31 91 GLY A O 1
ATOM 735 N N . VAL A 1 92 ? -4.455 -0.723 21.632 1.00 86.44 92 VAL A N 1
ATOM 736 C CA . VAL A 1 92 ? -3.288 -1.426 22.193 1.00 86.44 92 VAL A CA 1
ATOM 737 C C . VAL A 1 92 ? -2.549 -0.528 23.181 1.00 86.44 92 VAL A C 1
ATOM 739 O O . VAL A 1 92 ? -2.136 -1.000 24.238 1.00 86.44 92 VAL A O 1
ATOM 742 N N . LYS A 1 93 ? -2.441 0.775 22.893 1.00 86.38 93 LYS A N 1
ATOM 743 C CA . LYS A 1 93 ? -1.859 1.751 23.823 1.00 86.38 93 LYS A CA 1
ATOM 744 C C . LYS A 1 93 ? -2.628 1.797 25.150 1.00 86.38 93 LYS A C 1
ATOM 746 O O . LYS A 1 93 ? -2.028 1.626 26.206 1.00 86.38 93 LYS A O 1
ATOM 751 N N . LEU A 1 94 ? -3.957 1.915 25.095 1.00 87.94 94 LEU A N 1
ATOM 752 C CA . LEU A 1 94 ? -4.813 1.922 26.289 1.00 87.94 94 LEU A CA 1
ATOM 753 C C . LEU A 1 94 ? -4.747 0.592 27.058 1.00 87.94 94 LEU A C 1
ATOM 755 O O . LEU A 1 94 ? -4.749 0.585 28.288 1.00 87.94 94 LEU A O 1
ATOM 759 N N . GLN A 1 95 ? -4.640 -0.540 26.354 1.00 89.44 95 GLN A N 1
ATOM 760 C CA . GLN A 1 95 ? -4.456 -1.844 26.996 1.00 89.44 95 GLN A CA 1
ATOM 761 C C . GLN A 1 95 ? -3.120 -1.925 27.756 1.00 89.44 95 GLN A C 1
ATOM 763 O O . GLN A 1 95 ? -3.094 -2.438 28.875 1.00 89.44 95 GLN A O 1
ATOM 768 N N . LYS A 1 96 ? -2.023 -1.399 27.185 1.00 89.69 96 LYS A N 1
ATOM 769 C CA . LYS A 1 96 ? -0.708 -1.317 27.853 1.00 89.69 96 LYS A CA 1
ATOM 770 C C . LYS A 1 96 ? -0.737 -0.411 29.087 1.00 89.69 96 LYS A C 1
ATOM 772 O O . LYS A 1 96 ? -0.045 -0.694 30.058 1.00 89.69 96 LYS A O 1
ATOM 777 N N . GLU A 1 97 ? -1.575 0.623 29.082 1.00 92.81 97 GLU A N 1
ATOM 778 C CA . GLU A 1 97 ? -1.845 1.485 30.244 1.00 92.81 97 GLU A CA 1
ATOM 779 C C . GLU A 1 97 ? -2.731 0.802 31.315 1.00 92.81 97 GLU A C 1
ATOM 781 O O . GLU A 1 97 ? -3.038 1.396 32.346 1.00 92.81 97 GLU A O 1
ATOM 786 N N . GLY A 1 98 ? -3.131 -0.461 31.110 1.00 93.81 98 GLY A N 1
ATOM 787 C CA . GLY A 1 98 ? -3.906 -1.254 32.070 1.00 93.81 98 GLY A CA 1
ATOM 788 C C . GLY A 1 98 ? -5.417 -1.019 32.009 1.00 93.81 98 GLY A C 1
ATOM 789 O O . GLY A 1 98 ? -6.162 -1.533 32.851 1.00 93.81 98 GLY A O 1
ATOM 790 N N . LEU A 1 99 ? -5.898 -0.267 31.017 1.00 90.38 99 LEU A N 1
ATOM 791 C CA . LEU A 1 99 ? -7.320 -0.005 30.836 1.00 90.38 99 LEU A CA 1
ATOM 792 C C . LEU A 1 99 ? -8.011 -1.223 30.217 1.00 90.38 99 LEU A C 1
ATOM 794 O O . LEU A 1 99 ? -7.505 -1.876 29.304 1.00 90.38 99 LEU A O 1
ATOM 798 N N . ARG A 1 100 ? -9.210 -1.526 30.717 1.00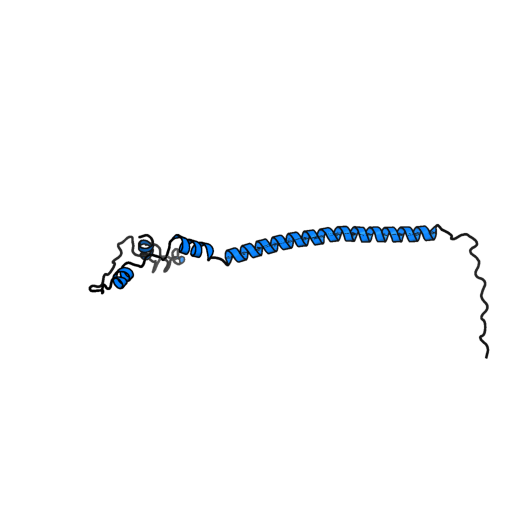 90.44 100 ARG A N 1
ATOM 799 C CA . ARG A 1 100 ? -10.059 -2.605 30.201 1.00 90.44 100 ARG A CA 1
ATOM 800 C C . ARG A 1 100 ? -11.200 -2.031 29.377 1.00 90.44 100 ARG A C 1
ATOM 802 O O . ARG A 1 100 ? -11.758 -0.987 29.716 1.00 90.44 100 ARG A O 1
ATOM 809 N N . VAL A 1 101 ? -11.581 -2.753 28.326 1.00 88.69 101 VAL A N 1
ATOM 810 C CA . VAL A 1 101 ? -12.761 -2.424 27.521 1.00 88.69 101 VAL A CA 1
ATOM 811 C C . VAL A 1 101 ? -13.997 -2.531 28.407 1.00 88.69 101 VAL A C 1
ATOM 813 O O . VAL A 1 101 ? -14.295 -3.595 28.940 1.00 88.69 101 VAL A O 1
ATOM 816 N N . LYS A 1 102 ? -14.708 -1.415 28.572 1.00 91.00 102 LYS A N 1
ATOM 817 C CA . LYS A 1 102 ? -15.999 -1.389 29.271 1.00 91.00 102 LYS A CA 1
ATOM 818 C C . LYS A 1 102 ? -17.174 -1.442 28.295 1.00 91.00 102 LYS A C 1
ATOM 820 O O . LYS A 1 102 ? -18.200 -2.011 28.628 1.00 91.00 102 LYS A O 1
ATOM 825 N N . HIS A 1 103 ? -17.048 -0.780 27.144 1.00 92.00 103 HIS A N 1
ATOM 826 C CA . HIS A 1 103 ? -18.137 -0.562 26.188 1.00 92.00 103 HIS A CA 1
ATOM 827 C C . HIS A 1 103 ? -17.618 -0.857 24.772 1.00 92.00 103 HIS A C 1
ATOM 829 O O . HIS A 1 103 ? -16.526 -0.385 24.437 1.00 92.00 103 HIS A O 1
ATOM 835 N N . PRO A 1 104 ? -18.349 -1.623 23.943 1.00 90.00 104 PRO A N 1
ATOM 836 C CA . PRO A 1 104 ? -17.982 -1.815 22.546 1.00 90.00 104 PRO A CA 1
ATOM 837 C C . PRO A 1 104 ? -18.213 -0.520 21.758 1.00 90.00 104 PRO A C 1
ATOM 839 O O . PRO A 1 104 ? -19.228 0.151 21.931 1.00 90.00 104 PRO A O 1
ATOM 842 N N . VAL A 1 105 ? -17.275 -0.184 20.874 1.00 86.12 105 VAL A N 1
ATOM 843 C CA . VAL A 1 105 ? -17.386 0.955 19.954 1.00 86.12 105 VAL A CA 1
ATOM 844 C C . VAL A 1 105 ? -17.549 0.407 18.544 1.00 86.12 105 VAL A C 1
ATOM 846 O O . VAL A 1 105 ? -16.722 -0.382 18.089 1.00 86.12 105 VAL A O 1
ATOM 849 N N . VAL A 1 106 ? -18.610 0.825 17.855 1.00 88.81 106 VAL A N 1
ATOM 850 C CA . VAL A 1 106 ? -18.869 0.464 16.458 1.00 88.81 106 VAL A CA 1
ATOM 851 C C . VAL A 1 106 ? -18.677 1.705 15.599 1.00 88.81 106 VAL A C 1
ATOM 853 O O . VAL A 1 106 ? -19.326 2.725 15.819 1.00 88.81 106 VAL A O 1
ATOM 856 N N . PHE A 1 107 ? -17.786 1.616 14.614 1.00 82.94 107 PHE A N 1
ATOM 857 C CA . PHE A 1 107 ? -17.612 2.666 13.618 1.00 82.94 107 PHE A CA 1
ATOM 858 C C . PHE A 1 107 ? -18.594 2.442 12.473 1.00 82.94 107 PHE A C 1
ATOM 860 O O . PHE A 1 107 ? -18.507 1.440 11.765 1.00 82.94 107 PHE A O 1
ATOM 867 N N . VAL A 1 108 ? -19.516 3.384 12.291 1.00 87.44 108 VAL A N 1
ATOM 868 C CA . VAL A 1 108 ? -20.444 3.393 11.159 1.00 87.44 108 VAL A CA 1
ATOM 869 C C . VAL A 1 108 ? -19.870 4.336 10.096 1.00 87.44 108 VAL A C 1
ATOM 871 O O . VAL A 1 108 ? -19.805 5.542 10.346 1.00 87.44 108 VAL A O 1
ATOM 874 N N . PRO A 1 109 ? -19.390 3.829 8.945 1.00 84.62 109 PRO A N 1
ATOM 875 C CA . PRO A 1 109 ? -18.885 4.688 7.880 1.00 84.62 109 PRO A CA 1
ATOM 876 C C . PRO A 1 109 ? -20.015 5.550 7.299 1.00 84.62 109 PRO A C 1
ATOM 878 O O . PRO A 1 109 ? -21.166 5.123 7.220 1.00 84.62 109 PRO A O 1
ATOM 881 N N . GLY A 1 110 ? -19.680 6.775 6.892 1.00 82.50 110 GLY A N 1
ATOM 882 C CA . GLY A 1 110 ? -20.598 7.668 6.192 1.00 82.50 110 GLY A CA 1
ATOM 883 C C . GLY A 1 110 ? -20.684 7.336 4.703 1.00 82.50 110 GLY A C 1
ATOM 884 O O . GLY A 1 110 ? -19.915 6.521 4.190 1.00 82.50 110 GLY A O 1
ATOM 885 N N . ILE A 1 111 ? -21.584 8.021 3.989 1.00 80.94 111 ILE A N 1
ATOM 886 C CA . ILE A 1 111 ? -21.854 7.749 2.568 1.00 80.94 111 ILE A CA 1
ATOM 887 C C . ILE A 1 111 ? -20.579 7.752 1.712 1.00 80.94 111 ILE A C 1
ATOM 889 O O . ILE A 1 111 ? -20.432 6.888 0.864 1.00 80.94 111 ILE A O 1
ATOM 893 N N . VAL A 1 112 ? -19.621 8.646 1.992 1.00 78.56 112 VAL A N 1
ATOM 894 C CA . VAL A 1 112 ? -18.371 8.785 1.220 1.00 78.56 112 VAL A CA 1
ATOM 895 C C . VAL A 1 112 ? -17.223 7.870 1.665 1.00 78.56 112 VAL A C 1
ATOM 897 O O . VAL A 1 112 ? -16.194 7.819 0.993 1.00 78.56 112 VAL A O 1
ATOM 900 N N . THR A 1 113 ? -17.353 7.176 2.801 1.00 78.00 113 THR A N 1
ATOM 901 C CA . THR A 1 113 ? -16.277 6.341 3.372 1.00 78.00 113 THR A CA 1
ATOM 902 C C . THR A 1 113 ? -16.561 4.843 3.305 1.00 78.00 113 THR A C 1
ATOM 904 O O . THR A 1 113 ? -15.656 4.043 3.546 1.00 78.00 113 THR A O 1
ATOM 907 N N . GLY A 1 114 ? -17.790 4.450 2.962 1.00 82.19 114 GLY A N 1
ATOM 908 C CA . GLY A 1 114 ? -18.145 3.065 2.673 1.00 82.19 114 GLY A CA 1
ATOM 909 C C . GLY A 1 114 ? -17.600 2.616 1.317 1.00 82.19 114 GLY A C 1
ATOM 910 O O . GLY A 1 114 ? -17.662 3.353 0.336 1.00 82.19 114 GLY A O 1
ATOM 911 N N . GLY A 1 115 ? -17.065 1.397 1.258 1.00 85.00 115 GLY A N 1
ATOM 912 C CA . GLY A 1 115 ? -16.680 0.787 -0.010 1.00 85.00 115 GLY A CA 1
ATOM 913 C C . GLY A 1 115 ? -17.921 0.383 -0.802 1.00 85.00 115 GLY A C 1
ATOM 914 O O . GLY A 1 115 ? -18.761 -0.333 -0.263 1.00 85.00 115 GLY A O 1
ATOM 915 N N . LEU A 1 116 ? -18.024 0.801 -2.064 1.00 86.00 116 LEU A N 1
ATOM 916 C CA . LEU A 1 116 ? -19.046 0.287 -2.982 1.00 86.00 116 LEU A CA 1
ATOM 917 C C . LEU A 1 116 ? -18.426 -0.675 -3.981 1.00 86.00 116 LEU A C 1
ATOM 919 O O . LEU A 1 116 ? -17.350 -0.415 -4.523 1.00 86.00 116 LEU A O 1
ATOM 923 N N . GLU A 1 117 ? -19.141 -1.755 -4.256 1.00 87.75 117 GLU A N 1
ATOM 924 C CA . GLU A 1 117 ? -18.783 -2.767 -5.243 1.00 87.75 117 GLU A CA 1
ATOM 925 C C . GLU A 1 117 ? -19.993 -3.108 -6.110 1.00 87.75 117 GLU A C 1
ATOM 927 O O . GLU A 1 117 ? -21.135 -3.080 -5.647 1.00 87.75 117 GLU A O 1
ATOM 932 N N . LEU A 1 118 ? -19.743 -3.401 -7.387 1.00 87.62 118 LEU A N 1
ATOM 933 C CA . LEU A 1 118 ? -20.795 -3.755 -8.336 1.00 87.62 118 LEU A CA 1
ATOM 934 C C . LEU A 1 118 ? -21.152 -5.238 -8.195 1.00 87.62 118 LEU A C 1
ATOM 936 O O . LEU A 1 118 ? -20.306 -6.101 -8.421 1.00 87.62 118 LEU A O 1
ATOM 940 N N . TRP A 1 119 ? -22.401 -5.533 -7.840 1.00 87.31 119 TRP A N 1
ATOM 941 C CA . TRP A 1 119 ? -22.912 -6.906 -7.710 1.00 87.31 119 TRP A CA 1
ATOM 942 C C . TRP A 1 119 ? -23.699 -7.371 -8.935 1.00 87.31 119 TRP A C 1
ATOM 944 O O . TRP A 1 119 ? -23.844 -8.564 -9.154 1.00 87.31 119 TRP A O 1
ATOM 954 N N . GLU A 1 120 ? -24.200 -6.454 -9.748 1.00 86.25 120 GLU A N 1
ATOM 955 C CA . GLU A 1 120 ? -24.881 -6.779 -10.996 1.00 86.25 120 GLU A CA 1
ATOM 956 C C . GLU A 1 120 ? -24.880 -5.527 -11.874 1.00 86.25 120 GLU A C 1
ATOM 958 O O . GLU A 1 120 ? -24.982 -4.410 -11.362 1.00 86.25 120 GLU A O 1
ATOM 963 N N . GLY A 1 121 ? -24.714 -5.687 -13.183 1.00 84.62 121 GLY A N 1
ATOM 964 C CA . GLY A 1 121 ? -24.618 -4.571 -14.117 1.00 84.62 121 GLY A CA 1
ATOM 965 C C . GLY A 1 121 ? -24.813 -5.018 -15.560 1.00 84.62 121 GLY A C 1
ATOM 966 O O . GLY A 1 121 ? -24.915 -6.207 -15.850 1.00 84.62 121 GLY A O 1
ATOM 967 N N . HIS A 1 122 ? -24.874 -4.055 -16.479 1.00 89.81 122 HIS A N 1
ATOM 968 C CA . HIS A 1 122 ? -24.925 -4.344 -17.913 1.00 89.81 122 HIS A CA 1
ATOM 969 C C . HIS A 1 122 ? -23.675 -5.103 -18.388 1.00 89.81 122 HIS A C 1
ATOM 971 O O . HIS A 1 122 ? -22.625 -5.025 -17.756 1.00 89.81 122 HIS A O 1
ATOM 977 N N . GLN A 1 123 ? -23.759 -5.756 -19.555 1.00 88.56 123 GLN A N 1
ATOM 978 C CA . GLN A 1 123 ? -22.641 -6.505 -20.159 1.00 88.56 123 GLN A CA 1
ATOM 979 C C . GLN A 1 123 ? -21.346 -5.682 -20.285 1.00 88.56 123 GLN A C 1
ATOM 981 O O . GLN A 1 123 ? -20.253 -6.212 -20.146 1.00 88.56 123 GLN A O 1
ATOM 986 N N . CYS A 1 124 ? -21.443 -4.362 -20.475 1.00 86.62 124 CYS A N 1
ATOM 987 C CA . CYS A 1 124 ? -20.278 -3.473 -20.519 1.00 86.62 124 CYS A CA 1
ATOM 988 C C . CYS A 1 124 ? -19.550 -3.304 -19.171 1.00 86.62 124 CYS A C 1
ATOM 990 O O . CYS A 1 124 ? -18.425 -2.815 -19.148 1.00 86.62 124 CYS A O 1
ATOM 992 N N . ALA A 1 125 ? -20.178 -3.679 -18.057 1.00 85.94 125 ALA A N 1
ATOM 993 C CA . ALA A 1 125 ? -19.649 -3.544 -16.704 1.00 85.94 125 ALA A CA 1
ATOM 994 C C . ALA A 1 125 ? -19.337 -4.899 -16.045 1.00 85.94 125 ALA A C 1
ATOM 996 O O . ALA A 1 125 ? -19.044 -4.950 -14.852 1.00 85.94 125 ALA A O 1
ATOM 997 N N . GLU A 1 126 ? -19.360 -5.994 -16.807 1.00 86.00 126 GLU A N 1
ATOM 998 C CA . GLU A 1 126 ? -19.068 -7.341 -16.304 1.00 86.00 126 GLU A CA 1
ATOM 999 C C . GLU A 1 126 ? -17.635 -7.445 -15.745 1.00 86.00 126 GLU A C 1
ATOM 1001 O O . GLU A 1 126 ? -17.407 -8.059 -14.706 1.00 86.00 126 GLU A O 1
ATOM 1006 N N . GLU A 1 127 ? -16.676 -6.720 -16.334 1.00 84.94 127 GLU A N 1
ATOM 1007 C CA . GLU A 1 127 ? -15.298 -6.624 -15.824 1.00 84.94 127 GLU A CA 1
ATOM 1008 C C . GLU A 1 127 ? -15.179 -5.896 -14.472 1.00 84.94 127 GLU A C 1
ATOM 1010 O O . GLU A 1 127 ? -14.171 -6.030 -13.770 1.00 84.94 127 GLU A O 1
ATOM 1015 N N . LEU A 1 128 ? -16.195 -5.111 -14.101 1.00 84.12 128 LEU A N 1
ATOM 1016 C CA . LEU A 1 128 ? -16.267 -4.357 -12.848 1.00 84.12 128 LEU A CA 1
ATOM 1017 C C . LEU A 1 128 ? -17.011 -5.139 -11.749 1.00 84.12 128 LEU A C 1
ATOM 1019 O O . LEU A 1 128 ? -17.089 -4.663 -10.614 1.00 84.12 128 LEU A O 1
ATOM 1023 N N . PHE A 1 129 ? -17.517 -6.341 -12.047 1.00 86.25 129 PHE A N 1
ATOM 1024 C CA . PHE A 1 129 ? -18.207 -7.197 -11.084 1.00 86.25 129 PHE A CA 1
ATOM 1025 C C . PHE A 1 129 ? -17.303 -7.563 -9.898 1.00 86.25 129 PHE A C 1
ATOM 1027 O O . PHE A 1 129 ? -16.160 -7.997 -10.062 1.00 86.25 129 PHE A O 1
ATOM 1034 N N . ARG A 1 130 ? -17.822 -7.354 -8.681 1.00 84.50 130 ARG A N 1
ATOM 1035 C CA . ARG A 1 130 ? -17.118 -7.502 -7.394 1.00 84.50 130 ARG A CA 1
ATOM 1036 C C . ARG A 1 130 ? -15.802 -6.725 -7.300 1.00 84.50 130 ARG A C 1
ATOM 1038 O O . ARG A 1 130 ? -14.939 -7.050 -6.484 1.00 84.50 130 ARG A O 1
ATOM 1045 N N . ARG A 1 131 ? -15.637 -5.680 -8.114 1.00 81.62 131 ARG A N 1
ATOM 1046 C CA . ARG A 1 131 ? -14.551 -4.711 -7.954 1.00 81.62 131 ARG A CA 1
ATOM 1047 C C . ARG A 1 131 ? -15.053 -3.509 -7.170 1.00 81.62 131 ARG A C 1
ATOM 1049 O O . ARG A 1 131 ? -16.192 -3.072 -7.325 1.00 81.62 131 ARG A O 1
ATOM 1056 N N . ARG A 1 132 ? -14.177 -2.963 -6.328 1.00 80.94 132 ARG A N 1
ATOM 1057 C CA . ARG A 1 132 ? -14.452 -1.746 -5.565 1.00 80.94 132 ARG A CA 1
ATOM 1058 C C . ARG A 1 132 ? -14.413 -0.537 -6.500 1.00 80.94 132 ARG A C 1
ATOM 1060 O O . ARG A 1 132 ? -13.385 -0.278 -7.118 1.00 80.94 132 ARG A O 1
ATOM 1067 N N . LEU A 1 133 ? -15.521 0.193 -6.577 1.00 85.12 133 LEU A N 1
ATOM 1068 C CA . LEU A 1 133 ? -15.687 1.374 -7.432 1.00 85.12 133 LEU A CA 1
ATOM 1069 C C . LEU A 1 133 ? -15.569 2.686 -6.657 1.00 85.12 133 LEU A C 1
ATOM 1071 O O . LEU A 1 133 ? -15.204 3.711 -7.225 1.00 85.12 133 LEU A O 1
ATOM 1075 N N . TRP A 1 134 ? -15.882 2.664 -5.362 1.00 83.19 134 TRP A N 1
ATOM 1076 C CA . TRP A 1 134 ? -15.862 3.851 -4.514 1.00 83.19 134 TRP A CA 1
ATOM 1077 C C . TRP A 1 134 ? -15.487 3.514 -3.073 1.00 83.19 134 TRP A C 1
ATOM 1079 O O . TRP A 1 134 ? -15.498 2.344 -2.685 1.00 83.19 134 TRP A O 1
ATOM 1089 N N . GLY A 1 135 ? -15.170 4.554 -2.302 1.00 73.38 135 GLY A N 1
ATOM 1090 C CA . GLY A 1 135 ? -14.724 4.469 -0.917 1.00 73.38 135 GLY A CA 1
ATOM 1091 C C . GLY A 1 135 ? -13.255 4.061 -0.811 1.00 73.38 135 GLY A C 1
ATOM 1092 O O . GLY A 1 135 ? -12.852 2.987 -1.259 1.00 73.38 135 GLY A O 1
ATOM 1093 N N . GLY A 1 136 ? -12.437 4.915 -0.192 1.00 73.06 136 GLY A N 1
ATOM 1094 C CA . GLY A 1 136 ? -11.092 4.526 0.234 1.00 73.06 136 GLY A CA 1
ATOM 1095 C C . GLY A 1 136 ? -11.152 3.422 1.295 1.00 73.06 136 GLY A C 1
ATOM 1096 O O . GLY A 1 136 ? -12.185 3.193 1.924 1.00 73.06 136 GLY A O 1
ATOM 1097 N N . THR A 1 137 ? -10.044 2.721 1.531 1.00 69.31 137 THR A N 1
ATOM 1098 C CA . THR A 1 137 ? -10.011 1.733 2.615 1.00 69.31 137 THR A CA 1
ATOM 1099 C C . THR A 1 137 ? -10.093 2.488 3.940 1.00 69.31 137 THR A C 1
ATOM 1101 O O . THR A 1 137 ? -9.169 3.222 4.268 1.00 69.31 137 THR A O 1
ATOM 1104 N N . PHE A 1 138 ? -11.168 2.320 4.719 1.00 66.88 138 PHE A N 1
ATOM 1105 C CA . PHE A 1 138 ? -11.346 3.004 6.014 1.00 66.88 138 PHE A CA 1
ATOM 1106 C C . PHE A 1 138 ? -10.104 2.902 6.926 1.00 66.88 138 PHE A C 1
ATOM 1108 O O . PHE A 1 138 ? -9.745 3.853 7.613 1.00 66.88 138 PHE A O 1
ATOM 1115 N N . GLY A 1 139 ? -9.378 1.782 6.862 1.00 67.19 139 GLY A N 1
ATOM 1116 C CA . GLY A 1 139 ? -8.124 1.586 7.594 1.00 67.19 139 GLY A CA 1
ATOM 1117 C C . GLY A 1 139 ? -6.946 2.474 7.158 1.00 67.19 139 GLY A C 1
ATOM 1118 O O . GLY A 1 139 ? -6.011 2.637 7.934 1.00 67.19 139 GLY A O 1
ATOM 1119 N N . GLU A 1 140 ? -6.953 3.069 5.962 1.00 69.38 140 GLU A N 1
ATOM 1120 C CA . GLU A 1 140 ? -5.893 3.993 5.524 1.00 69.38 140 GLU A CA 1
ATOM 1121 C C . GLU A 1 140 ? -5.971 5.361 6.202 1.00 69.38 140 GLU A C 1
ATOM 1123 O O . GLU A 1 140 ? -4.933 5.989 6.400 1.00 69.38 140 GLU A O 1
ATOM 1128 N N . LEU A 1 141 ? -7.163 5.800 6.619 1.00 64.19 141 LEU A N 1
ATOM 1129 C CA . LEU A 1 141 ? -7.329 7.024 7.411 1.00 64.19 141 LEU A CA 1
ATOM 1130 C C . LEU A 1 141 ? -6.567 6.932 8.739 1.00 64.19 141 LEU A C 1
ATOM 1132 O O . LEU A 1 141 ? -5.883 7.876 9.115 1.00 64.19 141 LEU A O 1
ATOM 1136 N N . TYR A 1 142 ? -6.596 5.768 9.392 1.00 61.91 142 TYR A N 1
ATOM 1137 C CA . TYR A 1 142 ? -5.858 5.524 10.635 1.00 61.91 142 TYR A CA 1
ATOM 1138 C C . TYR A 1 142 ? -4.353 5.344 10.447 1.00 61.91 142 TYR A C 1
ATOM 1140 O O . TYR A 1 142 ? -3.617 5.441 11.415 1.00 61.91 142 TYR A O 1
ATOM 1148 N N . LYS A 1 143 ? -3.866 5.075 9.231 1.00 61.00 143 LYS A N 1
ATOM 1149 C CA . LYS A 1 143 ? -2.415 5.003 8.984 1.00 61.00 143 LYS A CA 1
ATOM 1150 C C . LYS A 1 143 ? -1.761 6.385 8.908 1.00 61.00 143 LYS A C 1
ATOM 1152 O O . LYS A 1 143 ? -0.537 6.459 8.925 1.00 61.00 143 LYS A O 1
ATOM 1157 N N . ARG A 1 144 ? -2.552 7.453 8.743 1.00 58.06 144 ARG A N 1
ATOM 1158 C CA . ARG A 1 144 ? -2.069 8.835 8.571 1.00 58.06 144 ARG A CA 1
ATOM 1159 C C . ARG A 1 144 ? -2.192 9.699 9.831 1.00 58.06 144 ARG A C 1
ATOM 1161 O O . ARG A 1 144 ? -1.705 10.825 9.803 1.00 58.06 144 ARG A O 1
ATOM 1168 N N . ILE A 1 145 ? -2.855 9.202 10.875 1.00 48.81 145 ILE A N 1
ATOM 1169 C CA . ILE A 1 145 ? -3.081 9.877 12.165 1.00 48.81 145 ILE A CA 1
ATOM 1170 C C . ILE A 1 145 ? -2.308 9.106 13.229 1.00 48.81 145 ILE A C 1
ATOM 1172 O O . ILE A 1 145 ? -1.655 9.761 14.067 1.00 48.81 145 ILE A O 1
#

Secondary structure (DSSP, 8-state):
----PPP-PPPPP--S---SHHHHHHHHHHHHHHHHHHHHHHHHHHHHHHHHHHHHHHHHHHHHHHHHHH-THHHHHHHHHHH-SPPPPHHHHHHHTT----S-------TTTS-EEBSS--GGGGGGBT-EEE---HHHHHT--

Radius of gyration: 45.92 Å; chains: 1; bounding box: 100×77×97 Å

Sequence (145 aa):
MMLRRRKKAEAPEPSGNEDSAGKEVRESEKEERRRKTVQRKKEWSCVDSCCWFVGAVCCSWWFLLFLYNCMPSLPQYVTAKITGPLPDPPGVKLQKEGLRVKHPVVFVPGIVTGGLELWEGHQCAEELFRRRLWGGTFGELYKRI

Foldseek 3Di:
DDDDDDDDDDDPDPPDDPPDPVVVVVVVVVVVVVVVVVVVVVVVVVVVVVVVVVVVVVCVVVVVVVVVVVCPPPVVVVCCVVVDPQPDQPVVVCVVVVDDDPDDDDDDDDPQADWDADCDDPPVCPVRHRPTDGHDPNVVVVSVD

Organism: Opuntia streptacantha (NCBI:txid393608)

pLDDT: mean 72.43, std 15.08, range [37.31, 93.81]